Protein AF-A0A219CH73-F1 (afdb_monomer_lite)

Sequence (91 aa):
MKLVRLETIRLNDGSFELQFNEDGFTPFYPNTINDDGVDVASGKVNVDSIYYHHLDRDDTRYLIYLKGYHGRVDGTEIPSLEKALDAHLQS

Structure (mmCIF, N/CA/C/O backbone):
data_AF-A0A219CH73-F1
#
_entry.id   AF-A0A219CH73-F1
#
loop_
_atom_site.group_PDB
_atom_site.id
_atom_site.type_symbol
_atom_site.label_atom_id
_atom_site.label_alt_id
_atom_site.label_comp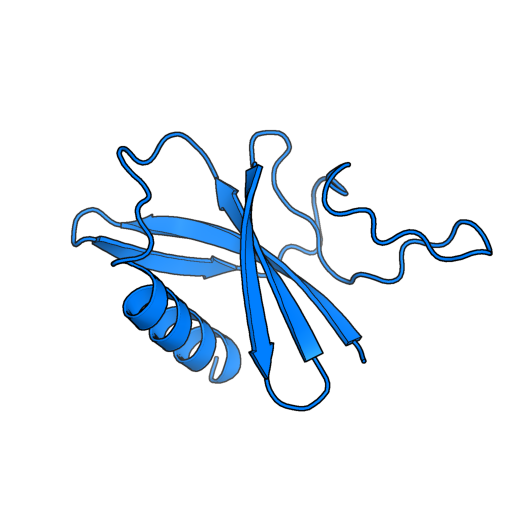_id
_atom_site.label_asym_id
_atom_site.label_entity_id
_atom_site.label_seq_id
_atom_site.pdbx_PDB_ins_code
_atom_site.Cartn_x
_atom_site.Cartn_y
_atom_site.Cartn_z
_atom_site.occupancy
_atom_site.B_iso_or_equiv
_atom_site.auth_seq_id
_atom_site.auth_comp_id
_atom_site.auth_asym_id
_atom_site.auth_atom_id
_atom_site.pdbx_PDB_model_num
ATOM 1 N N . MET A 1 1 ? -4.379 -15.128 -1.310 1.00 86.81 1 MET A N 1
ATOM 2 C CA . MET A 1 1 ? -3.984 -13.883 -0.629 1.00 86.81 1 MET A CA 1
ATOM 3 C C . MET A 1 1 ? -4.162 -12.739 -1.609 1.00 86.81 1 MET A C 1
ATOM 5 O O . MET A 1 1 ? -3.619 -12.825 -2.706 1.00 86.81 1 MET A O 1
ATOM 9 N N . LYS A 1 2 ? -4.949 -11.724 -1.258 1.00 95.31 2 LYS A N 1
ATOM 10 C CA . LYS A 1 2 ? -5.159 -10.516 -2.062 1.00 95.31 2 LYS A CA 1
ATOM 11 C C . LYS A 1 2 ? -4.027 -9.518 -1.805 1.00 95.31 2 LYS A C 1
ATOM 13 O O . LYS A 1 2 ? -3.542 -9.423 -0.681 1.00 95.31 2 LYS A O 1
ATOM 18 N N . LEU A 1 3 ? -3.615 -8.772 -2.830 1.00 97.31 3 LEU A N 1
ATOM 19 C CA . LEU A 1 3 ? -2.676 -7.655 -2.694 1.00 97.31 3 LEU A CA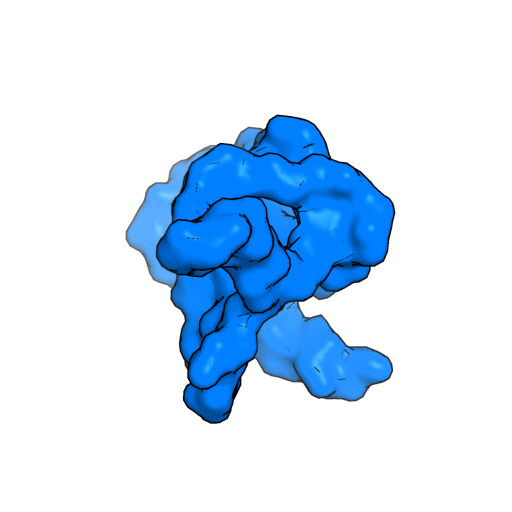 1
ATOM 20 C C . LEU A 1 3 ? -3.402 -6.337 -2.975 1.00 97.31 3 LEU A C 1
ATOM 22 O O . LEU A 1 3 ? -4.077 -6.202 -3.997 1.00 97.31 3 LEU A O 1
ATOM 26 N N . VAL A 1 4 ? -3.251 -5.363 -2.084 1.00 97.88 4 VAL A N 1
ATOM 27 C CA . VAL A 1 4 ? -3.841 -4.024 -2.216 1.00 97.88 4 VAL A CA 1
ATOM 28 C C . VAL A 1 4 ? -2.747 -2.990 -2.014 1.00 97.88 4 VAL A C 1
ATOM 30 O O . VAL A 1 4 ? -2.037 -3.045 -1.018 1.00 97.88 4 VAL A O 1
ATOM 33 N N . ARG A 1 5 ? -2.599 -2.045 -2.941 1.00 97.62 5 ARG A N 1
ATOM 34 C CA . ARG A 1 5 ? -1.728 -0.881 -2.768 1.00 97.62 5 ARG A CA 1
ATOM 35 C C . ARG A 1 5 ? -2.513 0.253 -2.139 1.00 97.62 5 ARG A C 1
ATOM 37 O O . ARG A 1 5 ? -3.578 0.609 -2.637 1.00 97.62 5 ARG A O 1
ATOM 44 N N . LEU A 1 6 ? -1.947 0.830 -1.090 1.00 97.00 6 LEU A N 1
ATOM 45 C CA . LEU A 1 6 ? -2.425 2.061 -0.482 1.00 97.00 6 LEU A CA 1
ATOM 46 C C . LEU A 1 6 ? -1.313 3.101 -0.544 1.00 97.00 6 LEU A C 1
ATOM 48 O O . LEU A 1 6 ? -0.143 2.794 -0.312 1.00 97.00 6 LEU A O 1
ATOM 52 N N . GLU A 1 7 ? -1.684 4.334 -0.853 1.00 95.12 7 GLU A N 1
ATOM 53 C CA . GLU A 1 7 ? -0.813 5.488 -0.665 1.00 95.12 7 GLU A CA 1
ATOM 54 C C . GLU A 1 7 ? -1.011 6.037 0.751 1.00 95.12 7 GLU A C 1
ATOM 56 O O . GLU A 1 7 ? -2.092 5.924 1.328 1.00 95.12 7 GLU A O 1
ATOM 61 N N . THR A 1 8 ? 0.038 6.613 1.325 1.00 93.00 8 THR A N 1
ATOM 62 C CA . THR A 1 8 ? -0.006 7.251 2.632 1.00 93.00 8 THR A CA 1
ATOM 63 C C . THR A 1 8 ? 0.788 8.544 2.675 1.00 93.00 8 THR A C 1
ATOM 65 O O . THR A 1 8 ? 1.795 8.706 1.979 1.00 93.00 8 THR A O 1
ATOM 68 N N . ILE A 1 9 ? 0.342 9.451 3.539 1.00 90.56 9 ILE A N 1
ATOM 69 C CA . ILE A 1 9 ? 1.071 10.642 3.965 1.00 90.56 9 ILE A CA 1
ATOM 70 C C . ILE A 1 9 ? 1.227 10.621 5.486 1.00 90.56 9 ILE A C 1
ATOM 72 O O . ILE A 1 9 ? 0.314 10.214 6.207 1.00 90.56 9 ILE A O 1
ATOM 76 N N . ARG A 1 10 ? 2.383 11.077 5.980 1.00 87.56 10 ARG A N 1
ATOM 77 C CA . ARG A 1 10 ? 2.573 11.366 7.403 1.00 87.56 10 ARG A CA 1
ATOM 78 C C . ARG A 1 10 ? 2.027 12.761 7.699 1.00 87.56 10 ARG A C 1
ATOM 80 O O . ARG A 1 10 ? 2.395 13.723 7.025 1.00 87.56 10 ARG A O 1
ATOM 87 N N . LEU A 1 11 ? 1.168 12.871 8.704 1.00 87.25 11 LEU A N 1
ATOM 88 C CA . LEU A 1 11 ? 0.626 14.140 9.177 1.00 87.25 11 LEU A CA 1
ATOM 89 C C . LEU A 1 11 ? 1.587 14.809 10.172 1.00 87.25 11 LEU A C 1
ATOM 91 O O . LEU A 1 11 ? 2.506 14.186 10.709 1.00 87.25 11 LEU A O 1
ATOM 95 N N . ASN A 1 12 ? 1.370 16.100 10.438 1.00 84.25 12 ASN A N 1
ATOM 96 C CA . ASN A 1 12 ? 2.240 16.904 11.309 1.00 84.25 12 ASN A CA 1
ATOM 97 C C . ASN A 1 12 ? 2.303 16.398 12.762 1.00 84.25 12 ASN A C 1
ATOM 99 O O . ASN A 1 12 ? 3.264 16.689 13.469 1.00 84.25 12 ASN A O 1
ATOM 103 N N . ASP A 1 13 ? 1.291 15.657 13.210 1.00 86.06 13 ASP A N 1
ATOM 104 C CA . ASP A 1 13 ? 1.238 15.030 14.535 1.00 86.06 13 ASP A CA 1
ATOM 105 C C . ASP A 1 13 ? 1.922 13.648 14.578 1.00 86.06 13 ASP A C 1
ATOM 107 O O . ASP A 1 13 ? 1.951 12.997 15.621 1.00 86.06 13 ASP A O 1
ATOM 111 N N . GLY A 1 14 ? 2.497 13.201 13.457 1.00 83.00 14 GLY A N 1
ATOM 112 C CA . GLY A 1 14 ? 3.142 11.900 13.314 1.00 83.00 14 GLY A CA 1
ATOM 113 C C . GLY A 1 14 ? 2.185 10.742 13.019 1.00 83.00 14 GLY A C 1
ATOM 114 O O . GLY A 1 14 ? 2.649 9.603 12.923 1.00 83.00 14 GLY A O 1
ATOM 115 N N . SER A 1 15 ? 0.886 11.008 12.868 1.00 87.44 15 SER A N 1
ATOM 116 C CA . SER A 1 15 ? -0.087 10.024 12.393 1.00 87.44 15 SER A CA 1
ATOM 117 C C . SER A 1 15 ? -0.004 9.819 10.877 1.00 87.44 15 SER A C 1
ATOM 119 O O . SER A 1 15 ? 0.736 10.517 10.179 1.00 87.44 15 SER A O 1
ATOM 121 N N . PHE A 1 16 ? -0.732 8.821 10.378 1.00 90.88 16 PHE A N 1
ATOM 122 C CA . PHE A 1 16 ? -0.797 8.499 8.957 1.00 90.88 16 PHE A CA 1
ATOM 123 C C . PHE A 1 16 ? -2.232 8.537 8.464 1.00 90.88 16 PHE A C 1
ATOM 125 O O . PHE A 1 16 ? -3.153 8.114 9.160 1.00 90.88 16 PHE A O 1
ATOM 132 N N . GLU A 1 17 ? -2.387 8.975 7.225 1.00 92.00 17 GLU A N 1
ATOM 133 C CA . GLU A 1 17 ? -3.616 8.828 6.457 1.00 92.00 17 GLU A CA 1
ATOM 134 C C . GLU A 1 17 ? -3.358 7.825 5.333 1.00 92.00 17 GLU A C 1
ATOM 136 O O . GLU A 1 17 ? -2.324 7.911 4.665 1.00 92.00 17 GLU A O 1
ATOM 141 N N . LEU A 1 18 ? -4.252 6.848 5.155 1.00 94.75 18 LEU A N 1
ATOM 142 C CA . LEU A 1 18 ? -4.184 5.872 4.066 1.00 94.75 18 LEU A CA 1
ATOM 143 C C . LEU A 1 18 ? -5.272 6.157 3.037 1.00 94.75 18 LEU A C 1
ATOM 145 O O . LEU A 1 18 ? -6.421 6.418 3.391 1.00 94.75 18 LEU A O 1
ATOM 149 N N . GLN A 1 19 ? -4.924 6.011 1.765 1.00 94.94 19 GLN A N 1
ATOM 150 C CA . GLN A 1 19 ? -5.854 6.163 0.655 1.00 94.94 19 GLN A CA 1
ATOM 151 C C . GLN A 1 19 ? -5.690 5.022 -0.354 1.00 94.94 19 GLN A C 1
ATOM 153 O O . GLN A 1 19 ? -4.575 4.608 -0.690 1.00 94.94 19 GLN A O 1
ATOM 158 N N . PHE A 1 20 ? -6.816 4.544 -0.878 1.00 96.19 20 PHE A N 1
ATOM 159 C CA . PHE A 1 20 ? -6.848 3.684 -2.054 1.00 96.19 20 PHE A CA 1
ATOM 160 C C . PHE A 1 20 ? -7.039 4.562 -3.289 1.00 96.19 20 PHE A C 1
ATOM 162 O O . PHE A 1 20 ? -7.978 5.353 -3.333 1.00 96.19 20 PHE A O 1
ATOM 169 N N . ASN A 1 21 ? -6.168 4.426 -4.291 1.00 94.19 21 ASN A N 1
ATOM 170 C CA . ASN A 1 21 ? -6.310 5.167 -5.545 1.00 94.19 21 ASN A CA 1
ATOM 171 C C . ASN A 1 21 ? -6.670 4.217 -6.682 1.00 94.19 21 ASN A C 1
ATOM 173 O O . ASN A 1 21 ? -5.979 3.218 -6.900 1.00 94.19 21 ASN A O 1
ATOM 177 N N . GLU A 1 22 ? -7.705 4.563 -7.440 1.00 93.00 22 GLU A N 1
ATOM 178 C CA . GLU A 1 22 ? -8.024 3.899 -8.709 1.00 93.00 22 GLU A CA 1
ATOM 179 C C . GLU A 1 22 ? -7.150 4.441 -9.847 1.00 93.00 22 GLU A C 1
ATOM 181 O O . GLU A 1 22 ? -6.669 3.675 -10.685 1.00 93.00 22 GLU A O 1
ATOM 186 N N . ASP A 1 23 ? -6.854 5.741 -9.801 1.00 92.81 23 ASP A N 1
ATOM 187 C CA . ASP A 1 23 ? -6.021 6.442 -10.771 1.00 92.81 23 ASP A CA 1
ATOM 188 C C . ASP A 1 23 ? -4.593 6.639 -10.248 1.00 92.81 23 ASP A C 1
ATOM 190 O O . ASP A 1 23 ? -4.368 7.057 -9.111 1.00 92.81 23 ASP A O 1
ATOM 194 N N . GLY A 1 24 ? -3.598 6.353 -11.091 1.00 92.25 24 GLY A N 1
ATOM 195 C CA . GLY A 1 24 ? -2.188 6.553 -10.762 1.00 92.25 24 GLY A CA 1
ATOM 196 C C . GLY A 1 24 ? -1.258 5.566 -11.461 1.00 92.25 24 GLY A C 1
ATOM 197 O O . GLY A 1 24 ? -1.572 5.008 -12.512 1.00 92.25 24 GLY A O 1
ATOM 198 N N . PHE A 1 25 ? -0.094 5.343 -10.859 1.00 92.62 25 PHE A N 1
ATOM 199 C CA . PHE A 1 25 ? 0.969 4.496 -11.383 1.00 92.62 25 PHE A CA 1
ATOM 200 C C . PHE A 1 25 ? 1.039 3.145 -10.653 1.00 92.62 25 PHE A C 1
ATOM 202 O O . PHE A 1 25 ? 0.776 3.056 -9.451 1.00 92.62 25 PHE A O 1
ATOM 209 N N . THR A 1 26 ? 1.399 2.081 -11.383 1.00 93.88 26 THR A N 1
ATOM 210 C CA . THR A 1 26 ? 1.821 0.807 -10.780 1.00 93.88 26 THR A CA 1
ATOM 211 C C . THR A 1 26 ? 3.313 0.915 -10.458 1.00 93.88 26 THR A C 1
ATOM 213 O O . THR A 1 26 ? 4.122 0.924 -11.384 1.00 93.88 26 THR A O 1
ATOM 216 N N . PRO A 1 27 ? 3.702 0.994 -9.179 1.00 91.38 27 PRO A N 1
ATOM 217 C CA . PRO A 1 27 ? 5.096 1.138 -8.786 1.00 91.38 27 PRO A CA 1
ATOM 218 C C . PRO A 1 27 ? 5.887 -0.124 -9.145 1.00 91.38 27 PRO A C 1
ATOM 220 O O . PRO A 1 27 ? 5.368 -1.237 -9.082 1.00 91.38 27 PRO A O 1
ATOM 223 N N . PHE A 1 28 ? 7.165 0.047 -9.490 1.00 88.00 28 PHE A N 1
ATOM 224 C CA . PHE A 1 28 ? 8.034 -1.070 -9.880 1.00 88.00 28 PHE A CA 1
ATOM 225 C C . PHE A 1 28 ? 8.381 -2.005 -8.710 1.00 88.00 28 PHE A C 1
ATOM 227 O O . PHE A 1 28 ? 8.669 -3.184 -8.910 1.00 88.00 28 PHE A O 1
ATOM 234 N N . TYR A 1 29 ? 8.366 -1.484 -7.481 1.00 90.44 29 TYR A N 1
ATOM 235 C CA . TYR A 1 29 ? 8.680 -2.247 -6.281 1.00 90.44 29 TYR A CA 1
ATOM 236 C C . TYR A 1 29 ? 7.605 -2.062 -5.201 1.00 90.44 29 TYR A C 1
ATOM 238 O O . TYR A 1 29 ? 7.154 -0.934 -5.000 1.00 90.44 29 TYR A O 1
ATOM 246 N N . PRO A 1 30 ? 7.246 -3.119 -4.449 1.00 93.25 30 PRO A N 1
ATOM 247 C CA . PRO A 1 30 ? 7.520 -4.532 -4.726 1.00 93.25 30 PRO A CA 1
ATOM 248 C C . PRO A 1 30 ? 6.911 -5.011 -6.048 1.00 93.25 30 PRO A C 1
ATOM 250 O O . PRO A 1 30 ? 5.889 -4.494 -6.493 1.00 93.25 30 PRO A O 1
ATOM 253 N N . ASN A 1 31 ? 7.549 -6.015 -6.657 1.00 92.12 31 ASN A N 1
ATOM 254 C CA . ASN A 1 31 ? 7.019 -6.666 -7.848 1.00 92.12 31 ASN A CA 1
ATOM 255 C C . ASN A 1 31 ? 5.777 -7.485 -7.473 1.00 92.12 31 ASN A C 1
ATOM 257 O O . ASN A 1 31 ? 5.843 -8.383 -6.633 1.00 92.12 31 ASN A O 1
ATOM 261 N N . THR A 1 32 ? 4.658 -7.166 -8.106 1.00 94.56 32 THR A N 1
ATOM 262 C CA . THR A 1 32 ? 3.359 -7.828 -7.928 1.00 94.56 32 THR A CA 1
ATOM 263 C C . THR A 1 32 ? 2.870 -8.456 -9.231 1.00 94.56 32 THR A C 1
ATOM 265 O O . THR A 1 32 ? 1.691 -8.771 -9.365 1.00 94.56 32 THR A O 1
ATOM 268 N N . ILE A 1 33 ? 3.758 -8.606 -10.210 1.00 94.06 33 ILE A N 1
ATOM 269 C CA . ILE A 1 33 ? 3.482 -9.304 -11.457 1.00 94.06 33 ILE A CA 1
ATOM 270 C C . ILE A 1 33 ? 3.594 -10.815 -11.205 1.00 94.06 33 ILE A C 1
ATOM 272 O O . ILE A 1 33 ? 4.588 -11.268 -10.635 1.00 94.06 33 ILE A O 1
ATOM 276 N N . ASN A 1 34 ? 2.577 -11.586 -11.596 1.00 92.81 34 ASN A N 1
ATOM 277 C CA . ASN A 1 34 ? 2.597 -13.051 -11.524 1.00 92.81 34 ASN A CA 1
ATOM 278 C C . ASN A 1 34 ? 3.348 -13.685 -12.714 1.00 92.81 34 ASN A C 1
ATOM 280 O O . ASN A 1 34 ? 3.836 -12.989 -13.603 1.00 92.81 34 ASN A O 1
ATOM 284 N N . ASP A 1 35 ? 3.398 -15.019 -12.749 1.00 94.00 35 ASP A N 1
ATOM 285 C CA . ASP A 1 35 ? 4.094 -15.779 -13.800 1.00 94.00 35 ASP A CA 1
ATOM 286 C C . ASP A 1 35 ? 3.518 -15.551 -15.213 1.00 94.00 35 ASP A C 1
ATOM 288 O O . ASP A 1 35 ? 4.233 -15.702 -16.202 1.00 94.00 35 ASP A O 1
ATOM 292 N N . ASP A 1 36 ? 2.255 -15.121 -15.312 1.00 95.69 36 ASP A N 1
ATOM 293 C CA . ASP A 1 36 ? 1.577 -14.795 -16.574 1.00 95.69 36 ASP A CA 1
ATOM 294 C C . ASP A 1 36 ? 1.802 -13.338 -17.027 1.00 95.69 36 ASP A C 1
ATOM 296 O O . ASP A 1 36 ? 1.268 -12.910 -18.052 1.00 95.69 36 ASP A O 1
ATOM 300 N N . GLY A 1 37 ? 2.566 -12.541 -16.273 1.00 91.81 37 GLY A N 1
ATOM 301 C CA . GLY A 1 37 ? 2.807 -11.131 -16.589 1.00 91.81 37 GLY A CA 1
ATOM 302 C C . GLY A 1 37 ? 1.681 -10.181 -16.158 1.00 91.81 37 GLY A C 1
ATOM 303 O O . GLY A 1 37 ? 1.665 -9.022 -16.574 1.00 91.81 37 GLY A O 1
ATOM 304 N N . VAL A 1 38 ? 0.747 -10.638 -15.321 1.00 93.44 38 VAL A N 1
ATOM 305 C CA . VAL A 1 38 ? -0.395 -9.854 -14.833 1.00 93.44 38 VAL A CA 1
ATOM 306 C C . VAL A 1 38 ? -0.084 -9.250 -13.466 1.00 93.44 38 VAL A C 1
ATOM 308 O O . VAL A 1 38 ? 0.348 -9.948 -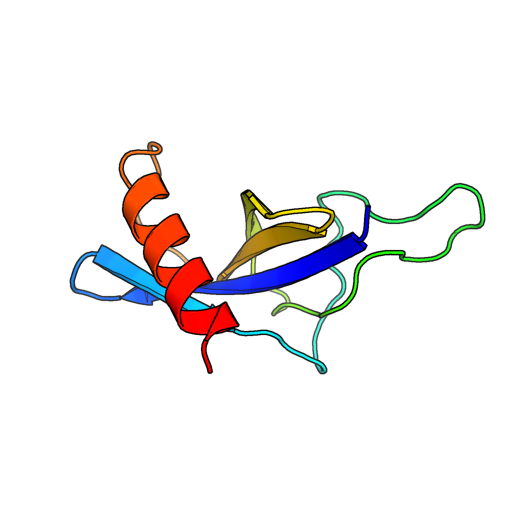12.551 1.00 93.44 38 VAL A O 1
ATOM 311 N N . ASP A 1 39 ? -0.349 -7.951 -13.304 1.00 94.12 39 ASP A N 1
ATOM 312 C CA . ASP A 1 39 ? -0.312 -7.293 -11.995 1.00 94.12 39 ASP A CA 1
ATOM 313 C C . ASP A 1 39 ? -1.471 -7.785 -11.123 1.00 94.12 39 ASP A C 1
ATOM 315 O O . ASP A 1 39 ? -2.632 -7.477 -11.393 1.00 94.12 39 ASP A O 1
ATOM 319 N N . VAL A 1 40 ? -1.160 -8.549 -10.075 1.00 95.25 40 VAL A N 1
ATOM 320 C CA . VAL A 1 40 ? -2.181 -9.119 -9.180 1.00 95.25 40 VAL A CA 1
ATOM 321 C C . VAL A 1 40 ? -2.561 -8.188 -8.029 1.00 95.25 40 VAL A C 1
ATOM 323 O O . VAL A 1 40 ? -3.464 -8.509 -7.255 1.00 95.25 40 VAL A O 1
ATOM 326 N N . ALA A 1 41 ? -1.887 -7.042 -7.884 1.00 96.69 41 ALA A N 1
ATOM 327 C CA . ALA A 1 41 ? -2.229 -6.059 -6.868 1.00 96.69 41 ALA A CA 1
ATOM 328 C C . ALA A 1 41 ? -3.265 -5.052 -7.373 1.00 96.69 41 ALA A C 1
ATOM 330 O O . ALA A 1 41 ? -3.136 -4.458 -8.443 1.00 96.69 41 ALA A O 1
ATOM 331 N N . SER A 1 42 ? -4.290 -4.828 -6.554 1.00 96.62 42 SER A N 1
ATOM 332 C CA . SER A 1 42 ? -5.285 -3.777 -6.771 1.00 96.62 42 SER A CA 1
ATOM 333 C C . SER A 1 42 ? -4.759 -2.426 -6.288 1.00 96.62 42 SER A C 1
ATOM 335 O O . SER A 1 42 ? -3.967 -2.371 -5.349 1.00 96.62 42 SER A O 1
ATOM 337 N N . GLY A 1 43 ? -5.242 -1.337 -6.883 1.00 95.62 43 GLY A N 1
ATOM 338 C CA . GLY A 1 43 ? -4.880 0.024 -6.491 1.00 95.62 43 GLY A CA 1
ATOM 339 C C . GLY A 1 43 ? -3.602 0.544 -7.151 1.00 95.62 43 GLY A C 1
ATOM 340 O O . GLY A 1 43 ? -2.731 -0.211 -7.608 1.00 95.62 43 GLY A O 1
ATOM 341 N N . LYS A 1 44 ? -3.517 1.870 -7.204 1.00 95.88 44 LYS A N 1
ATOM 342 C CA . LYS A 1 44 ? -2.423 2.661 -7.767 1.00 95.88 44 LYS A CA 1
ATOM 343 C C . LYS A 1 44 ? -1.852 3.613 -6.718 1.00 95.88 44 LYS A C 1
ATOM 345 O O . LYS A 1 44 ? -2.445 3.840 -5.663 1.00 95.88 44 LYS A O 1
ATOM 350 N N . VAL A 1 45 ? -0.689 4.180 -7.016 1.00 95.38 45 VAL A N 1
ATOM 351 C CA . VAL A 1 45 ? -0.029 5.192 -6.178 1.00 95.38 45 VAL A CA 1
ATOM 352 C C . VAL A 1 45 ? 0.504 6.324 -7.050 1.00 95.38 45 VAL A C 1
ATOM 354 O O . VAL A 1 45 ? 0.570 6.208 -8.275 1.00 95.38 45 VAL A O 1
ATOM 357 N N . ASN A 1 46 ? 0.870 7.439 -6.438 1.00 93.94 46 ASN A N 1
ATOM 358 C CA . ASN A 1 46 ? 1.538 8.535 -7.117 1.00 93.94 46 ASN A CA 1
ATOM 359 C C . ASN A 1 46 ? 2.922 8.107 -7.643 1.00 93.94 46 ASN A C 1
ATOM 361 O O . ASN A 1 46 ? 3.569 7.226 -7.081 1.00 93.94 46 ASN A O 1
ATOM 365 N N . VAL A 1 47 ? 3.384 8.749 -8.720 1.00 91.94 47 VAL A N 1
ATOM 366 C CA . VAL A 1 47 ? 4.682 8.452 -9.349 1.00 91.94 47 VAL A CA 1
ATOM 367 C C . VAL A 1 47 ? 5.867 8.659 -8.399 1.00 91.94 47 VAL A C 1
ATOM 369 O O . VAL A 1 47 ? 6.854 7.935 -8.497 1.00 91.94 47 VAL A O 1
ATOM 372 N N . ASP A 1 48 ? 5.736 9.585 -7.448 1.00 89.81 48 ASP A N 1
ATOM 373 C CA . ASP A 1 48 ? 6.782 9.910 -6.475 1.00 89.81 48 ASP A CA 1
ATOM 374 C C . ASP A 1 48 ? 6.658 9.106 -5.168 1.00 89.81 48 ASP A C 1
ATOM 376 O O . ASP A 1 48 ? 7.428 9.314 -4.226 1.00 89.81 48 ASP A O 1
ATOM 380 N N . SER A 1 49 ? 5.681 8.199 -5.075 1.00 92.06 49 SER A N 1
ATOM 381 C CA . SER A 1 49 ? 5.468 7.382 -3.882 1.00 92.06 49 SER A CA 1
ATOM 382 C C . SER A 1 49 ? 6.433 6.202 -3.836 1.00 92.06 49 SER A C 1
ATOM 384 O O . SER A 1 49 ? 6.617 5.470 -4.809 1.00 92.06 49 SER A O 1
ATOM 386 N N . ILE A 1 50 ? 7.031 5.981 -2.667 1.00 91.31 50 ILE A N 1
ATOM 387 C CA . ILE A 1 50 ? 8.012 4.914 -2.440 1.00 91.31 50 ILE A CA 1
ATOM 388 C C . ILE A 1 50 ? 7.429 3.819 -1.555 1.00 91.31 50 ILE A C 1
ATOM 390 O O . ILE A 1 50 ? 6.650 4.097 -0.644 1.00 91.31 50 ILE A O 1
ATOM 394 N N . TYR A 1 51 ? 7.809 2.563 -1.807 1.00 92.62 51 TYR A N 1
ATOM 395 C CA . TYR A 1 51 ? 7.402 1.471 -0.925 1.00 92.62 51 TYR A CA 1
ATOM 396 C C . TYR A 1 51 ? 7.933 1.720 0.482 1.00 92.62 51 TYR A C 1
ATOM 398 O O . TYR A 1 51 ? 9.123 1.982 0.672 1.00 92.62 51 TYR A O 1
ATOM 406 N N . TYR A 1 52 ? 7.040 1.598 1.453 1.00 91.19 52 TYR A N 1
ATOM 407 C CA . TYR A 1 52 ? 7.334 1.904 2.837 1.00 91.19 52 TYR A CA 1
ATOM 408 C C . TYR A 1 52 ? 7.225 0.664 3.718 1.00 91.19 52 TYR A C 1
ATOM 410 O O . TYR A 1 52 ? 8.203 0.250 4.342 1.00 91.19 52 TYR A O 1
ATOM 418 N N . HIS A 1 53 ? 6.052 0.037 3.743 1.00 93.50 53 HIS A N 1
ATOM 419 C CA . HIS A 1 53 ? 5.812 -1.145 4.560 1.00 93.50 53 HIS A CA 1
ATOM 420 C C . HIS A 1 53 ? 4.677 -1.992 3.985 1.00 93.50 53 HIS A C 1
ATOM 422 O O . HIS A 1 53 ? 3.984 -1.565 3.065 1.00 93.50 53 HIS A O 1
ATOM 428 N N . HIS A 1 54 ? 4.464 -3.184 4.536 1.00 95.38 54 HIS A N 1
ATOM 429 C CA . HIS A 1 54 ? 3.227 -3.919 4.308 1.00 95.38 54 HIS A CA 1
ATOM 430 C C . HIS A 1 54 ? 2.591 -4.312 5.633 1.00 95.38 54 HIS A C 1
ATOM 432 O O . HIS A 1 54 ? 3.292 -4.543 6.614 1.00 95.38 54 HIS A O 1
ATOM 438 N N . LEU A 1 55 ? 1.268 -4.398 5.639 1.00 96.06 55 LEU A N 1
ATOM 439 C CA . LEU A 1 55 ? 0.488 -4.906 6.758 1.00 96.06 55 LEU A CA 1
ATOM 440 C C . LEU A 1 55 ? -0.433 -6.009 6.248 1.00 96.06 55 LEU A C 1
ATOM 442 O O . LEU A 1 55 ? -1.115 -5.836 5.237 1.00 96.06 55 LEU A O 1
ATOM 446 N N . ASP A 1 56 ? -0.455 -7.129 6.958 1.00 96.25 56 ASP A N 1
ATOM 447 C CA . ASP A 1 56 ? -1.335 -8.251 6.645 1.00 96.25 56 ASP A CA 1
ATOM 448 C C . ASP A 1 56 ? -2.583 -8.179 7.548 1.00 96.25 56 ASP A C 1
ATOM 450 O O . ASP A 1 56 ? -2.481 -7.965 8.764 1.00 96.25 56 ASP A O 1
ATOM 454 N N . ARG A 1 57 ? -3.771 -8.325 6.950 1.00 94.9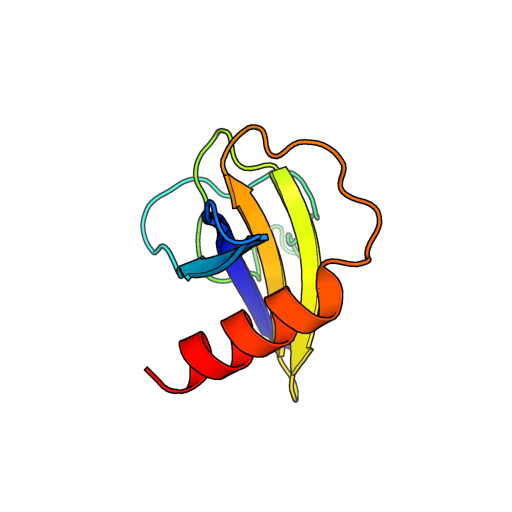4 57 ARG A N 1
ATOM 455 C CA . ARG A 1 57 ? -5.062 -8.487 7.640 1.00 94.94 57 ARG A CA 1
ATOM 456 C C . ARG A 1 57 ? -5.854 -9.576 6.928 1.00 94.94 57 ARG A C 1
ATOM 458 O O . ARG A 1 57 ? -6.074 -9.490 5.720 1.00 94.94 57 ARG A O 1
ATOM 465 N N . ASP A 1 58 ? -6.266 -10.588 7.680 1.00 92.56 58 ASP A N 1
ATOM 466 C CA . ASP A 1 58 ? -6.951 -11.771 7.157 1.00 92.56 58 ASP A CA 1
ATOM 467 C C . ASP A 1 58 ? -6.205 -12.387 5.957 1.00 92.56 58 ASP A C 1
ATOM 469 O O . ASP A 1 58 ? -5.053 -12.803 6.084 1.00 92.56 58 ASP A O 1
ATOM 473 N N . ASP A 1 59 ? -6.838 -12.443 4.784 1.00 95.50 59 ASP A N 1
ATOM 474 C CA . ASP A 1 59 ? -6.255 -12.965 3.548 1.00 95.50 59 ASP A CA 1
ATOM 475 C C . ASP A 1 59 ? -5.670 -11.874 2.631 1.00 95.50 59 ASP A C 1
ATOM 477 O O . ASP A 1 59 ? -5.335 -12.158 1.476 1.00 95.50 59 ASP A O 1
ATOM 481 N N . THR A 1 60 ? -5.549 -10.637 3.118 1.00 97.12 60 THR A N 1
ATOM 482 C CA . THR A 1 60 ? -5.152 -9.468 2.331 1.00 97.12 60 THR A CA 1
ATOM 483 C C . THR A 1 60 ? -3.867 -8.838 2.867 1.00 97.12 60 THR A C 1
ATOM 485 O O . THR A 1 60 ? -3.747 -8.504 4.045 1.00 97.12 60 THR A O 1
ATOM 488 N N . ARG A 1 61 ? -2.905 -8.618 1.968 1.00 97.75 61 ARG A N 1
ATOM 489 C CA . ARG A 1 61 ? -1.691 -7.841 2.223 1.00 97.75 61 ARG A CA 1
ATOM 490 C C . ARG A 1 61 ? -1.838 -6.443 1.641 1.00 97.75 61 ARG A C 1
ATOM 492 O O . ARG A 1 61 ? -1.972 -6.276 0.425 1.00 97.75 61 ARG A O 1
ATOM 499 N N . TYR A 1 62 ? -1.751 -5.451 2.513 1.00 97.69 62 TYR A N 1
ATOM 500 C CA . TYR A 1 62 ? -1.776 -4.038 2.170 1.00 97.69 62 TYR A CA 1
ATOM 501 C C . TYR A 1 62 ? -0.346 -3.541 2.008 1.00 97.69 62 TYR A C 1
ATOM 503 O O . TYR A 1 62 ? 0.405 -3.441 2.974 1.00 97.69 62 TYR A O 1
ATOM 511 N N . LEU A 1 63 ? 0.043 -3.264 0.770 1.00 97.44 63 LEU A N 1
ATOM 512 C CA . LEU A 1 63 ? 1.312 -2.655 0.404 1.00 97.44 63 LEU A CA 1
ATOM 513 C C . LEU A 1 63 ? 1.170 -1.141 0.564 1.00 97.44 63 LEU A C 1
ATOM 515 O O . LEU A 1 63 ? 0.430 -0.505 -0.186 1.00 97.44 63 LEU A O 1
ATOM 519 N N . ILE A 1 64 ? 1.857 -0.576 1.548 1.00 95.69 64 ILE A N 1
ATOM 520 C CA . ILE A 1 64 ? 1.757 0.833 1.914 1.00 95.69 64 ILE A CA 1
ATOM 521 C C . ILE A 1 64 ? 2.906 1.604 1.267 1.00 95.69 64 ILE A C 1
ATOM 523 O O . ILE A 1 64 ? 4.084 1.277 1.452 1.00 95.69 64 ILE A O 1
ATOM 527 N N . TYR A 1 65 ? 2.551 2.642 0.518 1.00 94.62 65 TYR A N 1
ATOM 528 C CA . TYR A 1 65 ? 3.470 3.505 -0.208 1.00 94.62 65 TYR A CA 1
ATOM 529 C C . TYR A 1 65 ? 3.409 4.917 0.332 1.00 94.62 65 TYR A C 1
ATOM 531 O O . TYR A 1 65 ? 2.343 5.513 0.405 1.00 94.62 65 TYR A O 1
ATOM 539 N N . LEU A 1 66 ? 4.558 5.469 0.678 1.00 91.31 66 LEU A N 1
ATOM 540 C CA . LEU A 1 66 ? 4.660 6.778 1.289 1.00 91.31 66 LEU A CA 1
ATOM 541 C C . LEU A 1 66 ? 4.897 7.845 0.214 1.00 91.31 66 LEU A C 1
ATOM 543 O O . LEU A 1 66 ? 5.871 7.772 -0.537 1.00 91.31 66 LEU A O 1
ATOM 547 N N . LYS A 1 67 ? 4.011 8.841 0.151 1.00 89.62 67 LYS A N 1
ATOM 548 C CA . LYS A 1 67 ? 4.050 9.931 -0.830 1.00 89.62 67 LYS A CA 1
ATOM 549 C C . LYS A 1 67 ? 4.874 11.112 -0.322 1.00 89.62 67 LYS A C 1
ATOM 551 O O . LYS A 1 67 ? 4.395 11.854 0.533 1.00 89.62 67 LYS A O 1
ATOM 556 N N . GLY A 1 68 ? 6.076 11.336 -0.855 1.00 76.75 68 GLY A N 1
ATOM 557 C CA . GLY A 1 68 ? 6.935 12.488 -0.515 1.00 76.75 68 GLY A CA 1
ATOM 558 C C . GLY A 1 68 ? 8.047 12.200 0.512 1.00 76.75 68 GLY A C 1
ATOM 559 O O . GLY A 1 68 ? 8.367 11.046 0.781 1.00 76.75 68 GLY A O 1
ATOM 560 N N . TYR A 1 69 ? 8.672 13.252 1.065 1.00 65.06 69 TYR A N 1
ATOM 561 C CA . TYR A 1 69 ? 9.782 13.163 2.036 1.00 65.06 69 TYR A CA 1
ATOM 562 C C . TYR A 1 69 ? 9.294 13.347 3.481 1.00 65.06 69 TYR A C 1
ATOM 564 O O . TYR A 1 69 ? 8.659 14.353 3.786 1.00 65.06 69 TYR A O 1
ATOM 572 N N . HIS A 1 70 ? 9.635 12.414 4.381 1.00 63.62 70 HIS A N 1
ATOM 573 C CA . HIS A 1 70 ? 8.979 12.286 5.701 1.00 63.62 70 HIS A CA 1
ATOM 574 C C . HIS A 1 70 ? 9.924 12.159 6.900 1.00 63.62 70 HIS A C 1
ATOM 576 O O . HIS A 1 70 ? 9.531 11.690 7.971 1.00 63.62 70 HIS A O 1
ATOM 582 N N . GLY A 1 71 ? 11.179 12.578 6.744 1.00 67.19 71 GLY A N 1
ATOM 583 C CA . GLY A 1 71 ? 12.175 12.459 7.809 1.00 67.19 71 GLY A CA 1
ATOM 584 C C . GLY A 1 71 ? 12.598 11.009 8.065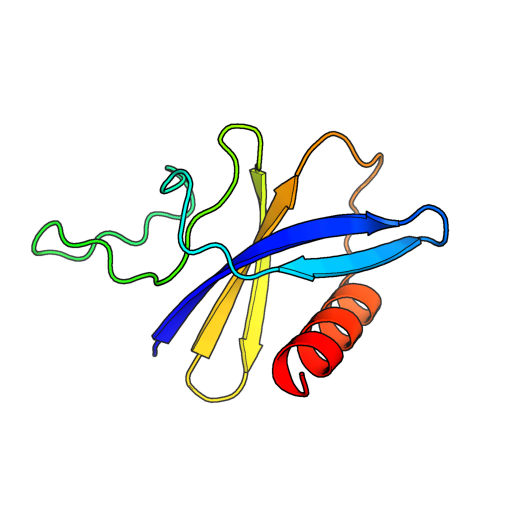 1.00 67.19 71 GLY A C 1
ATOM 585 O O . GLY A 1 71 ? 12.606 10.183 7.153 1.00 67.19 71 GLY A O 1
ATOM 586 N N . ARG A 1 72 ? 13.020 10.704 9.299 1.00 68.44 72 ARG A N 1
ATOM 587 C CA . ARG A 1 72 ? 13.511 9.367 9.651 1.00 68.44 72 ARG A CA 1
ATOM 588 C C . ARG A 1 72 ? 12.337 8.406 9.809 1.00 68.44 72 ARG A C 1
ATOM 590 O O . ARG A 1 72 ? 11.448 8.646 10.613 1.00 68.44 72 ARG A O 1
ATOM 597 N N . VAL A 1 73 ? 12.403 7.318 9.056 1.00 72.75 73 VAL A N 1
ATOM 598 C CA . VAL A 1 73 ? 11.619 6.103 9.247 1.00 72.75 73 VAL A CA 1
ATOM 599 C C . VAL A 1 73 ? 12.505 5.125 10.003 1.00 72.75 73 VAL A C 1
ATOM 601 O O . VAL A 1 73 ? 13.563 4.749 9.494 1.00 72.75 73 VAL A O 1
ATOM 604 N N . ASP A 1 74 ? 12.107 4.716 11.201 1.00 81.06 74 ASP A N 1
ATOM 605 C CA . ASP A 1 74 ? 12.841 3.701 11.970 1.00 81.06 74 ASP A CA 1
ATOM 606 C C . ASP A 1 74 ? 11.955 2.589 12.544 1.00 81.06 74 ASP A C 1
ATOM 608 O O . ASP A 1 74 ? 12.449 1.709 13.248 1.00 81.06 74 ASP A O 1
ATOM 612 N N . GLY A 1 75 ? 10.670 2.577 12.177 1.00 79.56 75 GLY A N 1
ATOM 613 C CA . GLY A 1 75 ? 9.728 1.515 12.527 1.00 79.56 75 GLY A CA 1
ATOM 614 C C . GLY A 1 75 ? 8.946 1.794 13.806 1.00 79.56 75 GLY A C 1
ATOM 615 O O . GLY A 1 75 ? 7.988 1.078 14.096 1.00 79.56 75 GLY A O 1
ATOM 616 N N . THR A 1 76 ? 9.272 2.865 14.534 1.00 85.19 76 THR A N 1
ATOM 617 C CA . THR A 1 76 ? 8.452 3.347 15.658 1.00 85.19 76 THR A CA 1
ATOM 618 C C . THR A 1 76 ? 7.048 3.772 15.217 1.00 85.19 76 THR A C 1
ATOM 620 O O . THR A 1 76 ? 6.116 3.797 16.018 1.00 85.19 76 THR A O 1
ATOM 623 N N . GLU A 1 77 ? 6.875 4.037 13.924 1.00 87.00 77 GLU A N 1
ATOM 624 C CA . GLU A 1 77 ? 5.622 4.424 13.291 1.00 87.00 77 GLU A CA 1
ATOM 625 C C . GLU A 1 77 ? 4.635 3.272 13.034 1.00 87.00 77 GLU A C 1
ATOM 627 O O . GLU A 1 77 ? 3.463 3.544 12.769 1.00 87.00 77 GLU A O 1
ATOM 632 N N . ILE A 1 78 ? 5.057 2.003 13.129 1.00 90.19 78 ILE A N 1
ATOM 633 C CA . ILE A 1 78 ? 4.216 0.844 12.762 1.00 90.19 78 ILE A CA 1
ATOM 634 C C . ILE A 1 78 ? 2.863 0.834 13.500 1.00 90.19 78 ILE A C 1
ATOM 636 O O . ILE A 1 78 ? 1.841 0.739 12.823 1.00 90.19 78 ILE A O 1
ATOM 640 N N . PRO A 1 79 ? 2.783 1.033 14.833 1.00 93.19 79 PRO A N 1
ATOM 641 C CA . PRO A 1 79 ? 1.491 1.069 15.524 1.00 93.19 79 PRO A CA 1
ATOM 642 C C . PRO A 1 79 ? 0.561 2.197 15.048 1.00 93.19 79 PRO A C 1
ATOM 644 O O . PRO A 1 79 ? -0.657 2.092 15.166 1.00 93.19 79 PRO A O 1
ATOM 647 N N . SER A 1 80 ? 1.123 3.296 14.537 1.00 91.88 80 SER A N 1
ATOM 648 C CA . SER A 1 80 ? 0.357 4.406 13.962 1.00 91.88 80 SER A CA 1
ATOM 649 C C . SER A 1 80 ?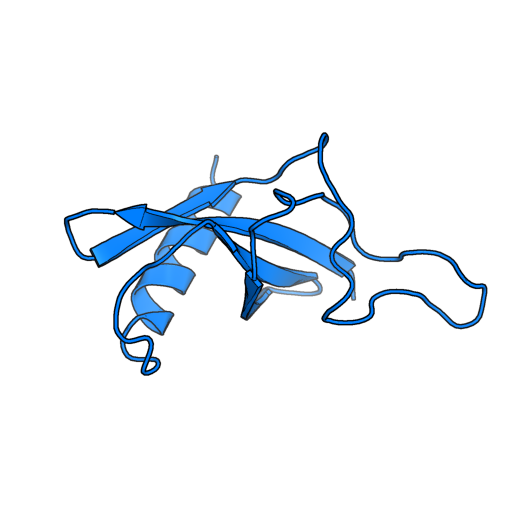 -0.230 4.019 12.601 1.00 91.88 80 SER A C 1
ATOM 651 O O . SER A 1 80 ? -1.402 4.280 12.338 1.00 91.88 80 SER A O 1
ATOM 653 N N . LEU A 1 81 ? 0.547 3.314 11.771 1.00 93.31 81 LEU A N 1
ATOM 654 C CA . LEU A 1 81 ? 0.079 2.773 10.490 1.00 93.31 81 LEU A CA 1
ATOM 655 C C . LEU A 1 81 ? -1.008 1.722 10.657 1.00 93.31 81 LEU A C 1
ATOM 657 O O . LEU A 1 81 ? -1.960 1.713 9.886 1.00 93.31 81 LEU A O 1
ATOM 661 N N . GLU A 1 82 ? -0.880 0.843 11.651 1.00 95.56 82 GLU A N 1
ATOM 662 C CA . GLU A 1 82 ? -1.908 -0.159 11.929 1.00 95.56 82 GLU A CA 1
ATOM 663 C C . GLU A 1 82 ? -3.241 0.501 12.278 1.00 95.56 82 GLU A C 1
ATOM 665 O O . GLU A 1 82 ? -4.265 0.136 11.712 1.00 95.56 82 GLU A O 1
ATOM 670 N N . LYS A 1 83 ? -3.217 1.540 13.123 1.00 95.38 83 LYS A N 1
ATOM 671 C CA . LYS A 1 83 ? -4.413 2.334 13.437 1.00 95.38 83 LYS A CA 1
ATOM 672 C C . LYS A 1 83 ? -4.985 3.036 12.209 1.00 95.38 83 LYS A C 1
ATOM 674 O O . LYS A 1 83 ? -6.202 3.090 12.056 1.00 95.38 83 LYS A O 1
ATOM 679 N N . ALA A 1 84 ? -4.125 3.576 11.348 1.00 94.94 84 ALA A N 1
ATOM 680 C CA . ALA A 1 84 ? -4.552 4.209 10.105 1.00 94.94 84 ALA A CA 1
ATOM 681 C C . ALA A 1 84 ? -5.209 3.197 9.149 1.00 94.94 84 ALA A C 1
ATOM 683 O O . ALA A 1 84 ? -6.210 3.518 8.512 1.00 94.94 84 ALA A O 1
ATOM 684 N N . LEU A 1 85 ? -4.695 1.963 9.092 1.00 96.69 85 LEU A N 1
ATOM 685 C CA . LEU A 1 85 ? -5.308 0.872 8.336 1.00 96.69 85 LEU A CA 1
ATOM 686 C C . LEU A 1 85 ? -6.660 0.471 8.915 1.00 96.69 85 LEU A C 1
ATOM 688 O O . LEU A 1 85 ? -7.624 0.371 8.163 1.00 96.69 85 LEU A O 1
ATOM 692 N N . ASP A 1 86 ? -6.756 0.303 10.231 1.00 96.06 86 ASP A N 1
ATOM 693 C CA . ASP A 1 86 ? -8.022 -0.040 10.879 1.00 96.06 86 ASP A CA 1
ATOM 694 C C . ASP A 1 86 ? -9.092 1.035 10.614 1.00 96.06 86 ASP A C 1
ATOM 696 O O . ASP A 1 86 ? -10.239 0.699 10.327 1.00 96.06 86 ASP A O 1
ATOM 700 N N . ALA A 1 87 ? -8.715 2.319 10.638 1.00 94.94 87 ALA A N 1
ATOM 701 C CA . ALA A 1 87 ? -9.610 3.423 10.296 1.00 94.94 87 ALA A CA 1
ATOM 702 C C . ALA A 1 87 ? -10.037 3.399 8.817 1.00 94.94 87 ALA A C 1
ATOM 704 O O . ALA A 1 87 ? -11.219 3.563 8.523 1.00 94.94 87 ALA A O 1
ATOM 705 N N . HIS A 1 88 ? -9.100 3.153 7.896 1.00 94.94 88 HIS A N 1
ATOM 706 C CA . HIS A 1 88 ? -9.378 3.057 6.458 1.00 94.94 88 HIS A CA 1
ATOM 707 C C . HIS A 1 88 ? -10.329 1.901 6.113 1.00 94.94 88 HIS A C 1
ATOM 709 O O . HIS A 1 88 ? -11.163 2.028 5.228 1.00 94.94 88 HIS A O 1
ATOM 715 N N . LEU A 1 89 ? -10.228 0.769 6.811 1.00 94.12 89 LEU A N 1
ATOM 716 C CA . LEU A 1 89 ? -11.086 -0.395 6.562 1.00 94.12 89 LEU A CA 1
ATOM 717 C C . LEU A 1 89 ? -12.498 -0.257 7.152 1.00 94.12 89 LEU A C 1
ATOM 719 O O . LEU A 1 89 ? -13.367 -1.069 6.840 1.00 94.12 89 LEU A O 1
ATOM 723 N N . GLN A 1 90 ? -12.723 0.735 8.015 1.00 92.62 90 GLN A N 1
ATOM 724 C CA . GLN A 1 90 ? -14.026 1.021 8.622 1.00 92.62 90 GLN A CA 1
ATOM 725 C C . GLN A 1 90 ? -14.828 2.100 7.877 1.00 92.62 90 GLN A C 1
ATOM 727 O O . GLN A 1 90 ? -16.011 2.262 8.183 1.00 92.62 90 GLN A O 1
ATOM 732 N N . SER A 1 91 ? -14.204 2.843 6.954 1.00 76.69 91 SER A N 1
ATOM 733 C CA . SER A 1 91 ? -14.845 3.896 6.148 1.00 76.69 91 SER A CA 1
ATOM 734 C C . SER A 1 91 ? -15.564 3.336 4.928 1.00 76.69 91 SER A C 1
ATOM 736 O O . SER A 1 91 ? -16.697 3.791 4.663 1.00 76.69 91 SER A O 1
#

Foldseek 3Di:
DAEEEWEWEQDPVRAIATDFAQDEDDDPPPDQQDPVRDRRYHGHDHPQWAFDDWDDDDPYIYGYTYHDDDPDDDPPSVVRVVVNVVVVVVD

pLDDT: mean 91.1, std 7.22, range [63.62, 97.88]

Radius of gyration: 12.87 Å; chains: 1; bounding box: 28×33×32 Å

Secondary structure (DSSP, 8-state):
-EEEEEEEEE-TTS-EEEE-BSSSB--SSS--B-TTS-B-EE-BB-TTEEEEEEEEETTEEEEEEEES--S---STTHHHHHHHHHHHHH-

Organism: Acinetobacter baumannii (NCBI:txid470)